Protein AF-A0A256CCI2-F1 (afdb_monomer)

Structure (mmCIF, N/CA/C/O backbone):
data_AF-A0A256CCI2-F1
#
_entry.id   AF-A0A256CCI2-F1
#
loop_
_atom_site.group_PDB
_atom_site.id
_atom_site.type_symbol
_atom_site.label_atom_id
_atom_site.label_alt_id
_atom_site.label_comp_id
_atom_site.label_asym_id
_atom_site.label_entity_id
_atom_site.label_seq_id
_atom_site.pdbx_PDB_ins_code
_atom_site.Cartn_x
_atom_site.Cartn_y
_atom_site.Cartn_z
_atom_site.occupancy
_atom_site.B_iso_or_equiv
_atom_site.auth_seq_id
_atom_site.auth_comp_id
_atom_site.auth_asym_id
_atom_site.auth_atom_id
_atom_site.pdbx_PDB_model_num
ATOM 1 N N . MET A 1 1 ? -14.473 -16.194 -2.040 1.00 49.41 1 MET A N 1
ATOM 2 C CA . MET A 1 1 ? -14.938 -14.843 -1.663 1.00 49.41 1 MET A CA 1
ATOM 3 C C . MET A 1 1 ? -15.902 -14.374 -2.744 1.00 49.41 1 MET A C 1
ATOM 5 O O . MET A 1 1 ? -15.729 -14.790 -3.884 1.00 49.41 1 MET A O 1
ATOM 9 N N . GLY A 1 2 ? -16.964 -13.643 -2.396 1.00 55.47 2 GLY A N 1
ATOM 10 C CA . GLY A 1 2 ? -17.805 -12.998 -3.412 1.00 55.47 2 GLY A CA 1
ATOM 11 C C . GLY A 1 2 ? -17.015 -11.896 -4.117 1.00 55.47 2 GLY A C 1
ATOM 12 O O . GLY A 1 2 ? -16.051 -11.395 -3.549 1.00 55.47 2 GLY A O 1
ATOM 13 N N . ASP A 1 3 ? -17.402 -11.549 -5.340 1.00 82.06 3 ASP A N 1
ATOM 14 C CA . ASP A 1 3 ? -16.819 -10.423 -6.074 1.00 82.06 3 ASP A CA 1
ATOM 15 C C . ASP A 1 3 ? -16.930 -9.127 -5.246 1.00 82.06 3 ASP A C 1
ATOM 17 O O . ASP A 1 3 ? -18.014 -8.811 -4.743 1.00 82.06 3 ASP A O 1
ATOM 21 N N . LEU A 1 4 ? -15.820 -8.401 -5.074 1.00 85.00 4 LEU A N 1
ATOM 22 C CA . LEU A 1 4 ? -15.744 -7.204 -4.230 1.00 85.00 4 LEU A CA 1
ATOM 23 C C . LEU A 1 4 ? -16.757 -6.142 -4.675 1.00 85.00 4 LEU A C 1
ATOM 25 O O . LEU A 1 4 ? -17.432 -5.550 -3.834 1.00 85.00 4 LEU A O 1
ATOM 29 N N . ALA A 1 5 ? -16.966 -6.006 -5.988 1.00 82.31 5 ALA A N 1
ATOM 30 C CA . ALA A 1 5 ? -17.971 -5.106 -6.550 1.00 82.31 5 ALA A CA 1
ATOM 31 C C . ALA A 1 5 ? -19.404 -5.497 -6.139 1.00 82.31 5 ALA A C 1
ATOM 33 O O . ALA A 1 5 ? -20.265 -4.644 -5.924 1.00 82.31 5 AL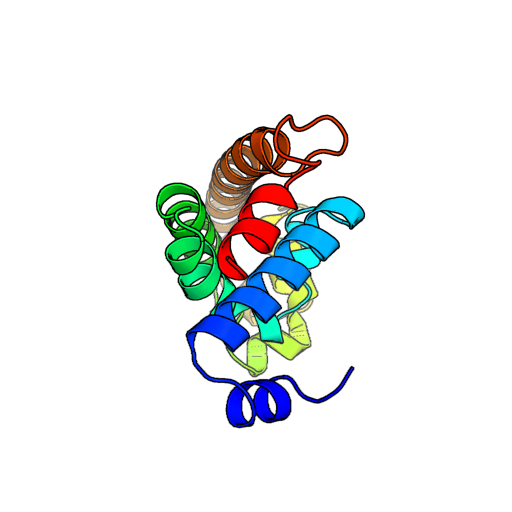A A O 1
ATOM 34 N N . THR A 1 6 ? -19.677 -6.795 -5.969 1.00 85.75 6 THR A N 1
ATOM 35 C CA . THR A 1 6 ? -20.973 -7.277 -5.464 1.00 85.75 6 THR A CA 1
ATOM 36 C C . THR A 1 6 ? -21.158 -6.966 -3.976 1.00 85.75 6 THR A C 1
ATOM 38 O O . THR A 1 6 ? -22.292 -6.796 -3.523 1.00 85.75 6 THR A O 1
ATOM 41 N N . ILE A 1 7 ? -20.074 -6.928 -3.198 1.00 85.38 7 ILE A N 1
ATOM 42 C CA . ILE A 1 7 ? -20.108 -6.568 -1.774 1.00 85.38 7 ILE A CA 1
ATOM 43 C C . ILE A 1 7 ? -20.340 -5.062 -1.626 1.00 85.38 7 ILE A C 1
ATOM 45 O O . ILE A 1 7 ? -21.233 -4.668 -0.879 1.00 85.38 7 ILE A O 1
ATOM 49 N N . GLU A 1 8 ? -19.612 -4.245 -2.390 1.00 87.19 8 GLU A N 1
ATOM 50 C CA . GLU A 1 8 ? -19.752 -2.784 -2.415 1.00 87.19 8 GLU A CA 1
ATOM 51 C C . GLU A 1 8 ? -21.198 -2.351 -2.704 1.00 87.19 8 GLU A C 1
ATOM 53 O O . GLU A 1 8 ? -21.752 -1.518 -1.998 1.00 87.19 8 GLU A O 1
ATOM 58 N N . GLN A 1 9 ? -21.875 -2.996 -3.661 1.00 88.81 9 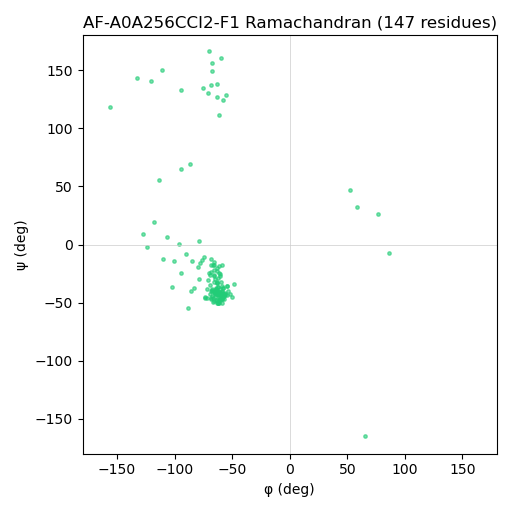GLN A N 1
ATOM 59 C CA . GLN A 1 9 ? -23.274 -2.689 -3.999 1.00 88.81 9 GLN A CA 1
ATO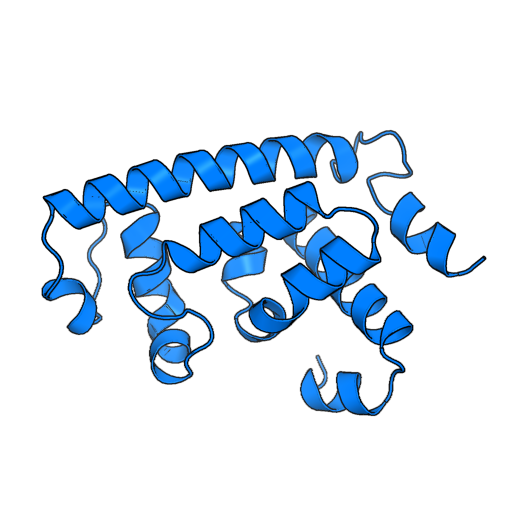M 60 C C . GLN A 1 9 ? -24.295 -3.025 -2.898 1.00 88.81 9 GLN A C 1
ATOM 62 O O . GLN A 1 9 ? -25.442 -2.579 -2.967 1.00 88.81 9 GLN A O 1
ATOM 67 N N . LYS A 1 10 ? -23.929 -3.864 -1.924 1.00 90.44 10 LYS A N 1
ATOM 68 C CA . LYS A 1 10 ? -24.837 -4.349 -0.869 1.00 90.44 10 LYS A CA 1
ATOM 69 C C . LYS A 1 10 ? -24.670 -3.622 0.457 1.00 90.44 10 LYS A C 1
ATOM 71 O O . LYS A 1 10 ? -25.518 -3.792 1.332 1.00 90.44 10 LYS A O 1
ATOM 76 N N . LEU A 1 11 ? -23.584 -2.877 0.619 1.00 89.56 11 LEU A N 1
ATOM 77 C CA . LEU A 1 11 ? -23.232 -2.188 1.849 1.00 89.56 11 LEU A CA 1
ATOM 78 C C . LEU A 1 11 ? -23.356 -0.679 1.641 1.00 89.56 11 LEU A C 1
ATOM 80 O O . LEU A 1 11 ? -23.166 -0.173 0.539 1.00 89.56 11 LEU A O 1
ATOM 84 N N . ASP A 1 12 ? -23.673 0.052 2.706 1.00 92.94 12 ASP A N 1
ATOM 85 C CA . ASP A 1 12 ? -23.385 1.483 2.703 1.00 92.94 12 ASP A CA 1
ATOM 86 C C . ASP A 1 12 ? -21.866 1.720 2.787 1.00 92.94 12 ASP A C 1
ATOM 88 O O . ASP A 1 12 ? -21.088 0.810 3.092 1.00 92.94 12 ASP A O 1
ATOM 92 N N . GLN A 1 13 ? -21.434 2.954 2.516 1.00 91.88 13 GLN A N 1
ATOM 93 C CA . GLN A 1 13 ? -20.011 3.293 2.456 1.00 91.88 13 GLN A CA 1
ATOM 94 C C . GLN A 1 13 ? -19.270 3.003 3.769 1.00 91.88 13 GLN A C 1
ATOM 96 O O . GLN A 1 13 ? -18.113 2.590 3.733 1.00 91.88 13 GLN A O 1
ATOM 101 N N . ASN A 1 14 ? -19.914 3.195 4.924 1.00 92.06 14 ASN A N 1
ATOM 102 C CA . ASN A 1 14 ? -19.274 2.971 6.219 1.00 92.06 14 ASN A CA 1
ATOM 103 C C . ASN A 1 14 ? -19.077 1.474 6.462 1.00 92.06 14 ASN A C 1
ATOM 105 O O . ASN A 1 14 ? -17.979 1.044 6.813 1.00 92.06 14 ASN A O 1
ATOM 109 N N . ALA A 1 15 ? -20.112 0.671 6.210 1.00 93.12 15 ALA A N 1
ATOM 110 C CA . ALA A 1 15 ? -20.037 -0.781 6.309 1.00 93.12 15 ALA A CA 1
ATOM 111 C C . ALA A 1 15 ? -19.031 -1.372 5.307 1.00 93.12 15 ALA A C 1
ATOM 113 O O . ALA A 1 15 ? -18.313 -2.318 5.637 1.00 93.12 15 ALA A O 1
ATOM 114 N N . PHE A 1 16 ? -18.933 -0.801 4.104 1.00 94.81 16 PHE A N 1
ATOM 115 C CA . PHE A 1 16 ? -17.938 -1.207 3.117 1.00 94.81 16 PHE A CA 1
ATOM 116 C C . PHE A 1 16 ? -16.511 -0.845 3.549 1.00 94.81 16 PHE A C 1
ATOM 118 O O . PHE A 1 16 ? -15.636 -1.708 3.527 1.00 94.81 16 PHE A O 1
ATOM 125 N N . ASN A 1 17 ? -16.272 0.378 4.032 1.00 94.94 17 ASN A N 1
ATOM 126 C CA . ASN A 1 17 ? -14.966 0.781 4.564 1.00 94.94 17 ASN A CA 1
ATOM 127 C C . ASN A 1 17 ? -14.532 -0.115 5.733 1.00 94.94 17 ASN A C 1
ATOM 129 O O . ASN A 1 17 ? -13.374 -0.523 5.797 1.00 94.94 17 ASN A O 1
ATOM 133 N N . LEU A 1 18 ? -15.465 -0.482 6.616 1.00 94.44 18 LEU A N 1
ATOM 134 C CA . LEU A 1 18 ? -15.205 -1.400 7.723 1.00 94.44 18 LEU A CA 1
ATOM 135 C C .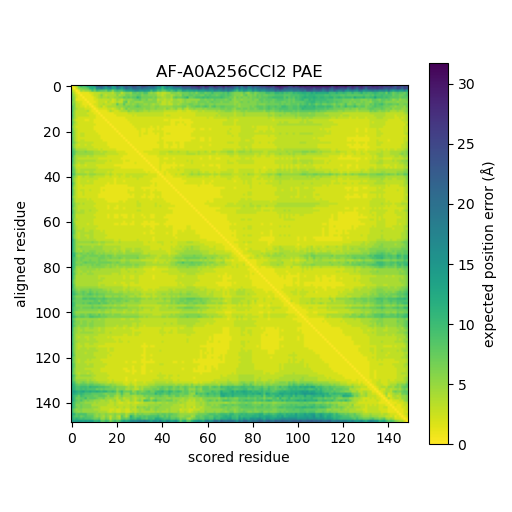 LEU A 1 18 ? -14.860 -2.815 7.239 1.00 94.44 18 LEU A C 1
ATOM 137 O O . LEU A 1 18 ? -13.941 -3.446 7.766 1.00 94.44 18 LEU A O 1
ATOM 141 N N . PHE A 1 19 ? -15.559 -3.308 6.212 1.00 94.69 19 PHE A N 1
ATOM 142 C CA . PHE A 1 19 ? -15.227 -4.572 5.556 1.00 94.69 19 PHE A CA 1
ATOM 143 C C . PHE A 1 19 ? -13.803 -4.542 4.982 1.00 94.69 19 PHE A C 1
ATOM 145 O O . PHE A 1 19 ? -13.032 -5.473 5.223 1.00 94.69 19 PHE A O 1
ATOM 152 N N . ILE A 1 20 ? -13.429 -3.474 4.273 1.00 96.56 20 ILE A N 1
ATOM 153 C CA . ILE A 1 20 ? -12.080 -3.319 3.717 1.00 96.56 20 ILE A CA 1
ATOM 154 C C . ILE A 1 20 ? -11.038 -3.267 4.837 1.00 96.56 20 ILE A C 1
ATOM 156 O O . ILE A 1 20 ? -10.101 -4.059 4.810 1.00 96.56 20 ILE A O 1
ATOM 160 N N . ALA A 1 21 ? -11.229 -2.421 5.854 1.00 95.69 21 ALA A N 1
ATOM 161 C CA . ALA A 1 21 ? -10.309 -2.303 6.987 1.00 95.69 21 ALA A CA 1
ATOM 162 C C . ALA A 1 21 ? -10.091 -3.647 7.701 1.00 95.69 21 ALA A C 1
ATOM 164 O O . ALA A 1 21 ? -8.959 -4.018 7.997 1.00 95.69 21 ALA A O 1
ATOM 165 N N . THR A 1 22 ? -11.162 -4.422 7.898 1.00 95.25 22 THR A N 1
ATOM 166 C CA . THR A 1 22 ? -11.088 -5.763 8.500 1.00 95.25 22 THR A CA 1
ATOM 167 C C . THR A 1 22 ? -10.213 -6.710 7.673 1.00 95.25 22 THR A C 1
ATOM 169 O O . THR A 1 22 ? -9.407 -7.451 8.235 1.00 95.25 22 THR A O 1
ATOM 172 N N . ASN A 1 23 ? -10.342 -6.683 6.341 1.00 95.81 23 ASN A N 1
ATOM 173 C CA . ASN A 1 23 ? -9.511 -7.502 5.455 1.00 95.81 23 ASN A CA 1
ATOM 174 C C . ASN A 1 23 ? -8.056 -7.018 5.441 1.00 95.81 23 ASN A C 1
ATOM 176 O O . ASN A 1 23 ? -7.162 -7.850 5.521 1.00 95.81 23 ASN A O 1
ATOM 180 N N . VAL A 1 24 ? -7.812 -5.703 5.397 1.00 96.94 24 VAL A N 1
ATOM 181 C CA . VAL A 1 24 ? -6.455 -5.128 5.437 1.00 96.94 24 VAL A CA 1
ATOM 182 C C . VAL A 1 24 ? -5.726 -5.548 6.714 1.00 96.94 24 VAL A C 1
ATOM 184 O O . VAL A 1 24 ? -4.635 -6.098 6.621 1.00 96.94 24 VAL A O 1
ATOM 187 N N . ILE A 1 25 ? -6.349 -5.382 7.888 1.00 95.69 25 ILE A N 1
ATOM 188 C CA . ILE A 1 25 ? -5.768 -5.796 9.178 1.00 95.69 25 ILE A CA 1
ATOM 189 C C . ILE A 1 25 ? -5.512 -7.308 9.194 1.00 95.69 25 ILE A C 1
ATOM 191 O O . ILE A 1 25 ? -4.442 -7.758 9.601 1.00 95.69 25 ILE A O 1
ATOM 195 N N . GLY A 1 26 ? -6.489 -8.103 8.746 1.00 95.50 26 GLY A N 1
ATOM 196 C CA . GLY A 1 26 ? -6.377 -9.561 8.722 1.00 95.50 26 GLY A CA 1
ATOM 197 C C . GLY A 1 26 ? -5.251 -10.067 7.818 1.00 95.50 26 GLY A C 1
ATOM 198 O O . GLY A 1 26 ? -4.504 -10.953 8.224 1.00 95.50 26 GLY A O 1
ATOM 199 N N . ILE A 1 27 ? -5.113 -9.493 6.620 1.00 96.62 27 ILE A N 1
ATOM 200 C CA . ILE A 1 27 ? -4.046 -9.832 5.672 1.00 96.62 27 ILE A CA 1
ATOM 201 C C . ILE A 1 27 ? -2.698 -9.361 6.212 1.00 96.62 27 ILE A C 1
ATOM 203 O O . ILE A 1 27 ? -1.757 -10.149 6.235 1.00 96.62 27 ILE A O 1
ATOM 207 N N . TRP A 1 28 ? -2.609 -8.123 6.707 1.00 97.12 28 TRP A N 1
ATOM 208 C CA . TRP A 1 28 ? -1.362 -7.588 7.251 1.00 97.12 28 TRP A CA 1
ATOM 209 C C . TRP A 1 28 ? -0.836 -8.434 8.420 1.00 97.12 28 TRP A C 1
ATOM 211 O O . TRP A 1 28 ? 0.347 -8.754 8.465 1.00 97.12 28 TRP A O 1
ATOM 221 N N . LYS A 1 29 ? -1.711 -8.903 9.319 1.00 94.38 29 LYS A N 1
ATOM 222 C CA . LYS A 1 29 ? -1.319 -9.813 10.413 1.00 94.38 29 LYS A CA 1
ATOM 223 C C . LYS A 1 29 ? -0.732 -11.148 9.934 1.00 94.38 29 LYS A C 1
ATOM 225 O O . LYS A 1 29 ? 0.002 -11.781 10.689 1.00 94.38 29 LYS A O 1
ATOM 230 N N . GLY A 1 30 ? -1.107 -11.610 8.741 1.00 94.06 30 GLY A N 1
ATOM 231 C CA . GLY A 1 30 ? -0.607 -12.855 8.156 1.00 94.06 30 GLY A CA 1
ATOM 232 C C . GLY A 1 30 ? 0.672 -12.653 7.347 1.00 94.06 30 GLY A C 1
ATOM 233 O O . GLY A 1 30 ? 1.678 -13.304 7.619 1.00 94.06 30 GLY A O 1
ATOM 234 N N . ASP A 1 31 ? 0.619 -11.733 6.382 1.00 94.62 31 ASP A N 1
ATOM 235 C CA . ASP A 1 31 ? 1.600 -11.592 5.298 1.00 94.62 31 ASP A CA 1
ATOM 236 C C . ASP A 1 31 ? 2.159 -10.155 5.165 1.00 94.62 31 ASP A C 1
ATOM 238 O O . ASP A 1 31 ? 2.847 -9.824 4.195 1.00 94.62 31 ASP A O 1
ATOM 242 N N . GLY A 1 32 ? 1.859 -9.271 6.122 1.00 95.75 32 GLY A N 1
ATOM 243 C CA . GLY A 1 32 ? 2.274 -7.868 6.110 1.00 95.75 32 GLY A CA 1
ATOM 244 C C . GLY A 1 32 ? 1.658 -7.055 4.967 1.00 95.75 32 GLY A C 1
ATOM 245 O O . GLY A 1 32 ? 0.695 -7.459 4.304 1.00 95.75 32 GLY A O 1
ATOM 246 N N . TRP A 1 33 ? 2.230 -5.880 4.705 1.00 96.31 33 TRP A N 1
ATOM 247 C CA . TRP A 1 33 ? 1.780 -5.013 3.610 1.00 96.31 33 TRP A CA 1
ATOM 248 C C . TRP A 1 33 ? 2.009 -5.626 2.226 1.00 96.31 33 TRP A C 1
ATOM 250 O O . TRP A 1 33 ? 1.246 -5.332 1.310 1.00 96.31 33 TRP A O 1
ATOM 260 N N . GLY A 1 34 ? 2.993 -6.521 2.074 1.00 93.69 34 GLY A N 1
ATOM 261 C CA . GLY A 1 34 ? 3.189 -7.299 0.847 1.00 93.69 34 GLY A CA 1
ATOM 262 C C . GLY A 1 34 ? 1.944 -8.110 0.481 1.00 93.69 34 GLY A C 1
ATOM 263 O O . GLY A 1 34 ? 1.456 -8.007 -0.643 1.00 93.69 34 GLY A O 1
ATOM 264 N N . GLY A 1 35 ? 1.352 -8.806 1.458 1.00 94.00 35 GLY A N 1
ATOM 265 C CA . GLY A 1 35 ? 0.088 -9.513 1.259 1.00 94.00 35 GLY A CA 1
ATOM 266 C C . GLY A 1 35 ? -1.060 -8.578 0.875 1.00 94.00 35 GLY A C 1
ATOM 267 O O . GLY A 1 35 ? -1.843 -8.897 -0.017 1.00 94.00 35 GLY A O 1
ATOM 268 N N . VAL A 1 36 ? -1.161 -7.396 1.494 1.00 96.25 36 VAL A N 1
ATOM 269 C CA . VAL A 1 36 ? -2.193 -6.401 1.137 1.00 96.25 36 VAL A CA 1
ATOM 270 C C . VAL A 1 36 ? -2.013 -5.926 -0.307 1.00 96.25 36 VAL A C 1
ATOM 272 O O . VAL A 1 36 ? -2.991 -5.822 -1.048 1.00 96.25 36 VAL A O 1
ATOM 275 N N . LEU A 1 37 ? -0.767 -5.681 -0.717 1.00 94.94 37 LEU A N 1
ATOM 276 C CA . LEU A 1 37 ? -0.410 -5.233 -2.059 1.00 94.94 37 LEU A CA 1
ATOM 277 C C . LEU A 1 37 ? -0.774 -6.258 -3.140 1.00 94.94 37 LEU A C 1
ATOM 279 O O . LEU A 1 37 ? -1.320 -5.885 -4.176 1.00 94.94 37 LEU A O 1
ATOM 283 N N . GLU A 1 38 ? -0.540 -7.544 -2.881 1.00 91.50 38 GLU A N 1
ATOM 284 C CA . GLU A 1 38 ? -0.886 -8.640 -3.798 1.00 91.50 38 GLU A CA 1
ATOM 285 C C . GLU A 1 38 ? -2.399 -8.762 -4.055 1.00 91.50 38 GLU A C 1
ATOM 287 O O . GLU A 1 38 ? -2.823 -9.250 -5.106 1.00 91.50 38 GLU A O 1
ATOM 292 N N . HIS A 1 39 ? -3.236 -8.251 -3.148 1.00 90.75 39 HIS A N 1
ATOM 293 C CA . HIS A 1 39 ? -4.685 -8.187 -3.325 1.00 90.75 39 HIS A CA 1
ATOM 294 C C . HIS A 1 39 ? -5.093 -6.912 -4.080 1.00 90.75 39 HIS A C 1
ATOM 296 O O . HIS A 1 39 ? -5.747 -6.022 -3.535 1.00 90.75 39 HIS A O 1
ATOM 302 N N . ASN A 1 40 ? -4.752 -6.849 -5.371 1.00 86.25 40 ASN A N 1
ATOM 303 C CA . ASN A 1 40 ? -4.977 -5.688 -6.247 1.00 86.25 40 ASN A CA 1
ATOM 304 C C . ASN A 1 40 ? -6.406 -5.096 -6.203 1.00 86.25 40 ASN A C 1
ATOM 306 O O . ASN A 1 40 ? -6.573 -3.882 -6.293 1.00 86.25 40 ASN A O 1
ATOM 310 N N . GLN A 1 41 ? -7.434 -5.929 -6.010 1.00 88.44 41 GLN A N 1
ATOM 311 C CA . GLN A 1 41 ? -8.833 -5.508 -5.905 1.00 88.44 41 GLN A CA 1
ATOM 312 C C . GLN A 1 41 ? -9.100 -4.650 -4.662 1.00 88.44 41 GLN A C 1
ATOM 314 O O . GLN A 1 41 ? -10.013 -3.833 -4.682 1.00 88.44 41 GLN A O 1
ATOM 319 N N . LEU A 1 42 ? -8.321 -4.814 -3.588 1.00 92.88 42 LEU A N 1
ATOM 320 C CA . LEU A 1 42 ? -8.459 -4.025 -2.364 1.00 92.88 42 LEU A CA 1
ATOM 321 C C . LEU A 1 42 ? -7.820 -2.640 -2.494 1.00 92.88 42 LEU A C 1
ATOM 323 O O . LEU A 1 42 ? -8.301 -1.704 -1.858 1.00 92.88 42 LEU A O 1
ATOM 327 N N . LEU A 1 43 ? -6.774 -2.496 -3.318 1.00 94.12 43 LEU A N 1
ATOM 328 C CA . LEU A 1 43 ? -5.945 -1.286 -3.401 1.00 94.12 43 LEU A CA 1
ATOM 329 C C . LEU A 1 43 ? -6.733 0.020 -3.572 1.00 94.12 43 LEU A C 1
ATOM 331 O O . LEU A 1 43 ? -6.447 0.957 -2.824 1.00 94.12 43 LEU A O 1
ATOM 335 N N . PRO A 1 44 ? -7.750 0.110 -4.457 1.00 93.81 44 PRO A N 1
ATOM 336 C CA . PRO A 1 44 ? -8.533 1.339 -4.613 1.00 93.81 44 PRO A CA 1
ATOM 337 C C . PRO A 1 44 ? -9.278 1.768 -3.341 1.00 93.81 44 PRO A C 1
ATOM 339 O O . PRO A 1 44 ? -9.703 2.916 -3.227 1.00 93.81 44 PRO A O 1
ATOM 342 N N . HIS A 1 45 ? -9.461 0.849 -2.393 1.00 96.31 45 HIS A N 1
ATOM 343 C CA . HIS A 1 45 ? -10.298 1.037 -1.216 1.00 96.31 45 HIS A CA 1
ATOM 344 C C . HIS A 1 45 ? -9.503 1.141 0.092 1.00 96.31 45 HIS A C 1
ATOM 346 O O . HIS A 1 45 ? -10.071 1.563 1.099 1.00 96.31 45 HIS A O 1
ATOM 352 N N . VAL A 1 46 ? -8.203 0.812 0.097 1.00 97.44 46 VAL A N 1
ATOM 353 C CA . VAL A 1 46 ? -7.370 0.849 1.315 1.00 97.44 46 VAL A CA 1
ATOM 354 C C . VAL A 1 46 ? -7.282 2.266 1.888 1.00 97.44 46 VAL A C 1
ATOM 356 O O . VAL A 1 46 ? -7.573 2.461 3.064 1.00 97.44 46 VAL A O 1
ATOM 359 N N . VAL A 1 47 ? -6.954 3.271 1.069 1.00 97.75 47 VAL A N 1
ATOM 360 C CA . VAL A 1 47 ? -6.812 4.671 1.523 1.00 97.75 47 VAL A CA 1
ATOM 361 C C . VAL A 1 47 ? -8.128 5.230 2.101 1.00 97.75 47 VAL A C 1
ATOM 363 O O . VAL A 1 47 ? -8.106 5.745 3.227 1.00 97.75 47 VAL A O 1
ATOM 366 N N . PRO A 1 48 ? -9.294 5.095 1.425 1.00 97.00 48 PRO A N 1
ATOM 367 C CA . PRO A 1 48 ? -10.583 5.456 2.015 1.00 97.00 48 PRO A CA 1
ATOM 368 C C . PRO A 1 48 ? -10.884 4.732 3.330 1.00 97.00 48 PRO A C 1
ATOM 370 O O . PRO A 1 48 ? -11.359 5.362 4.275 1.00 97.00 48 PRO A O 1
ATOM 373 N N . ALA A 1 49 ? -10.598 3.429 3.408 1.00 97.19 49 ALA A N 1
ATOM 374 C CA . ALA A 1 49 ? -10.863 2.635 4.600 1.00 97.19 49 ALA A CA 1
ATOM 375 C C . ALA A 1 49 ? -9.992 3.077 5.783 1.00 97.19 49 ALA A C 1
ATOM 377 O O . ALA A 1 49 ? -10.530 3.366 6.846 1.00 97.19 49 ALA A O 1
ATOM 378 N N . LEU A 1 50 ? -8.676 3.220 5.597 1.00 97.56 50 LEU A N 1
ATOM 379 C CA . LEU A 1 50 ? -7.763 3.706 6.639 1.00 97.56 50 LEU A CA 1
ATOM 380 C C . LEU A 1 50 ? -8.164 5.102 7.131 1.00 97.56 50 LEU A C 1
ATOM 382 O O . LEU A 1 50 ? -8.231 5.345 8.335 1.00 97.56 50 LEU A O 1
ATOM 386 N N . THR A 1 51 ? -8.531 5.996 6.210 1.00 97.25 51 THR A N 1
ATOM 387 C CA . THR A 1 51 ? -9.028 7.334 6.558 1.00 97.25 51 THR A CA 1
ATOM 388 C C . THR A 1 51 ? -10.309 7.263 7.395 1.00 97.25 51 THR A C 1
ATOM 390 O O . THR A 1 51 ? -10.414 7.940 8.417 1.00 97.25 51 THR A O 1
ATOM 393 N N . ALA A 1 52 ? -11.270 6.419 7.004 1.00 95.00 52 ALA A N 1
ATOM 394 C CA . ALA A 1 52 ? -12.523 6.225 7.737 1.00 95.00 52 ALA A CA 1
ATOM 395 C C . ALA A 1 52 ? -12.311 5.611 9.131 1.00 95.00 52 ALA A C 1
ATOM 397 O O . ALA A 1 52 ? -13.061 5.923 10.053 1.00 95.00 52 ALA A O 1
ATOM 398 N N . MET A 1 53 ? -11.262 4.803 9.301 1.00 93.50 53 MET A N 1
ATOM 399 C CA . MET A 1 53 ? -10.848 4.243 10.592 1.00 93.50 53 MET A CA 1
ATOM 400 C C . MET A 1 53 ? -10.077 5.236 11.476 1.00 93.50 53 MET A C 1
ATOM 402 O O . MET A 1 53 ? -9.632 4.867 12.561 1.00 93.50 53 MET A O 1
ATOM 406 N N . GLY A 1 54 ? -9.904 6.489 11.040 1.00 94.94 54 GLY A N 1
ATOM 407 C CA . GLY A 1 54 ? -9.158 7.496 11.793 1.00 94.94 54 GLY A CA 1
ATOM 408 C C . GLY A 1 54 ? -7.640 7.327 11.713 1.00 94.94 54 GLY A C 1
ATOM 409 O O . GLY A 1 54 ? -6.939 7.781 12.614 1.00 94.94 54 GLY A O 1
ATOM 410 N N . LEU A 1 55 ? -7.129 6.713 10.639 1.00 96.69 55 LEU A N 1
ATOM 411 C CA . LEU A 1 55 ? -5.700 6.503 10.374 1.00 96.69 55 LEU A CA 1
ATOM 412 C C . LEU A 1 55 ? -5.208 7.298 9.145 1.00 96.69 55 LEU A C 1
ATOM 414 O O . LEU A 1 55 ? -4.675 6.704 8.205 1.00 96.69 55 LEU A O 1
ATOM 418 N N . PRO A 1 56 ? -5.384 8.634 9.097 1.00 97.25 56 PRO A N 1
ATOM 419 C CA . PRO A 1 56 ? -5.039 9.428 7.917 1.00 97.25 56 PRO A CA 1
ATOM 420 C C . PRO A 1 56 ? -3.539 9.406 7.591 1.00 97.25 56 PRO A C 1
ATOM 422 O O . PRO A 1 56 ? -3.183 9.417 6.417 1.00 97.25 56 PRO A O 1
ATOM 425 N N . ASP A 1 57 ? -2.664 9.323 8.598 1.00 97.94 57 ASP A N 1
ATOM 426 C CA . ASP A 1 57 ? -1.213 9.278 8.381 1.00 97.94 57 ASP A CA 1
ATOM 427 C C . ASP A 1 57 ? -0.805 7.978 7.672 1.00 97.94 57 ASP A C 1
ATOM 429 O O . ASP A 1 57 ? -0.098 8.011 6.667 1.00 97.94 57 ASP A O 1
ATOM 433 N N . MET A 1 58 ? -1.325 6.836 8.132 1.00 98.19 58 MET A N 1
ATOM 434 C CA . MET A 1 58 ? -1.114 5.540 7.478 1.00 98.19 58 MET A CA 1
ATOM 435 C C . MET A 1 58 ? -1.735 5.504 6.079 1.00 98.19 58 MET A C 1
ATOM 437 O O . MET A 1 58 ? -1.135 4.972 5.149 1.00 98.19 58 MET A O 1
ATOM 441 N N . ALA A 1 59 ? -2.911 6.114 5.902 1.00 98.31 59 ALA A N 1
ATOM 442 C CA . ALA A 1 59 ? -3.542 6.240 4.591 1.00 98.31 59 ALA A CA 1
ATOM 443 C C . ALA A 1 59 ? -2.656 7.026 3.608 1.00 98.31 59 ALA A C 1
ATOM 445 O O . ALA A 1 59 ? -2.498 6.607 2.464 1.00 98.31 59 ALA A O 1
ATOM 446 N N . ASN A 1 60 ? -2.043 8.123 4.063 1.00 98.38 60 ASN A N 1
ATOM 447 C CA . ASN A 1 60 ? -1.130 8.934 3.260 1.00 98.38 60 ASN A CA 1
ATOM 448 C C . ASN A 1 60 ? 0.143 8.163 2.879 1.00 98.38 60 ASN A C 1
ATOM 450 O O . ASN A 1 60 ? 0.534 8.187 1.716 1.00 98.38 60 ASN A O 1
ATOM 454 N N . HIS A 1 61 ? 0.767 7.449 3.820 1.00 98.38 61 HIS A N 1
ATOM 455 C CA . HIS A 1 61 ? 1.941 6.623 3.508 1.00 98.38 61 HIS A CA 1
ATOM 456 C C . HIS A 1 61 ? 1.601 5.478 2.546 1.00 98.38 61 HIS A C 1
ATOM 458 O O . HIS A 1 61 ? 2.359 5.195 1.621 1.00 98.38 61 HIS A O 1
ATOM 464 N N . PHE A 1 62 ? 0.425 4.858 2.688 1.00 98.06 62 PHE A N 1
ATOM 465 C CA . PHE A 1 62 ? -0.024 3.832 1.749 1.00 98.06 62 PHE A CA 1
ATOM 466 C C . PHE A 1 62 ? -0.252 4.412 0.347 1.00 98.06 62 PHE A C 1
ATOM 468 O O . PHE A 1 62 ? 0.160 3.813 -0.644 1.00 98.06 62 PHE A O 1
ATOM 475 N N . GLU A 1 63 ? -0.857 5.598 0.243 1.00 97.38 63 GLU A N 1
ATOM 476 C CA . GLU A 1 63 ? -1.002 6.304 -1.033 1.00 97.38 63 GLU A CA 1
ATOM 477 C C . GLU A 1 63 ? 0.367 6.609 -1.661 1.00 97.38 63 GLU A C 1
ATOM 479 O O . GLU A 1 63 ? 0.583 6.296 -2.833 1.00 97.38 63 GLU A O 1
ATOM 484 N N . GLN A 1 64 ? 1.314 7.137 -0.878 1.00 97.38 64 GLN A N 1
ATOM 485 C CA . GLN A 1 64 ? 2.688 7.406 -1.317 1.00 97.38 64 GLN A CA 1
ATOM 486 C C . GLN A 1 64 ? 3.377 6.137 -1.826 1.00 97.38 64 GLN A C 1
ATOM 488 O O . GLN A 1 64 ? 3.936 6.156 -2.924 1.00 97.38 64 GLN A O 1
ATOM 493 N N . LEU A 1 65 ? 3.252 5.021 -1.105 1.00 96.88 65 LEU A N 1
ATOM 494 C CA . LEU A 1 65 ? 3.776 3.720 -1.517 1.00 96.88 65 LEU A CA 1
ATOM 495 C C . LEU A 1 65 ? 3.240 3.298 -2.896 1.00 96.88 65 LEU A C 1
ATOM 497 O O . LEU A 1 65 ? 4.011 2.856 -3.750 1.00 96.88 65 LEU A O 1
ATOM 501 N N . LEU A 1 66 ? 1.937 3.480 -3.156 1.00 96.00 66 LEU A N 1
ATOM 502 C CA . LEU A 1 66 ? 1.343 3.172 -4.463 1.00 96.00 66 LEU A CA 1
ATOM 503 C C . LEU A 1 66 ? 1.876 4.078 -5.582 1.00 96.00 66 LEU A C 1
ATOM 505 O O . LEU A 1 66 ? 2.018 3.612 -6.712 1.00 96.00 66 LEU A O 1
ATOM 509 N N . THR A 1 67 ? 2.215 5.340 -5.293 1.00 96.19 67 THR A N 1
ATOM 510 C CA . THR A 1 67 ? 2.786 6.253 -6.305 1.00 96.19 67 THR A CA 1
ATOM 511 C C . THR A 1 67 ? 4.197 5.874 -6.759 1.00 96.19 67 THR A C 1
ATOM 513 O O . THR A 1 67 ? 4.639 6.331 -7.813 1.00 96.19 67 THR A O 1
ATOM 516 N N . LEU A 1 68 ? 4.902 5.030 -5.997 1.00 97.38 68 LEU A N 1
ATOM 517 C CA . LEU A 1 68 ? 6.242 4.552 -6.348 1.00 97.38 68 LEU A CA 1
ATOM 518 C C . LEU A 1 68 ? 6.220 3.454 -7.413 1.00 97.38 68 LEU A C 1
ATOM 520 O O . LEU A 1 68 ? 7.247 3.185 -8.041 1.00 97.38 68 LEU A O 1
ATOM 524 N N . PHE A 1 69 ? 5.062 2.835 -7.654 1.00 96.19 69 PHE A N 1
ATOM 525 C CA . PHE A 1 69 ? 4.900 1.934 -8.784 1.00 96.19 69 PHE A CA 1
ATOM 526 C C . PHE A 1 69 ? 5.081 2.708 -10.095 1.00 96.19 69 PHE A C 1
ATOM 528 O O . PHE A 1 69 ? 4.385 3.697 -10.327 1.00 96.19 69 PHE A O 1
ATOM 535 N N . PRO A 1 70 ? 5.972 2.256 -11.001 1.00 94.56 70 PRO A N 1
ATOM 536 C CA . PRO A 1 70 ? 6.182 2.953 -12.268 1.00 94.56 70 PRO A CA 1
ATOM 537 C C . PRO A 1 70 ? 4.931 3.026 -13.152 1.00 94.56 70 PRO A C 1
ATOM 539 O O . PRO A 1 70 ? 4.813 3.911 -13.998 1.00 94.56 70 PRO A O 1
ATOM 542 N N . PHE A 1 71 ? 4.014 2.079 -12.960 1.00 94.31 71 PHE A N 1
ATOM 543 C CA . PHE A 1 71 ? 2.711 2.007 -13.603 1.00 94.31 71 PHE A CA 1
ATOM 544 C C . PHE A 1 71 ? 1.664 1.718 -12.532 1.00 94.31 71 PHE A C 1
ATOM 546 O O . PHE A 1 71 ? 1.946 0.961 -11.606 1.00 94.31 71 PHE A O 1
ATOM 553 N N . SER A 1 72 ? 0.466 2.295 -12.652 1.00 92.31 72 SER A N 1
ATOM 554 C CA . SER A 1 72 ? -0.538 2.194 -11.590 1.00 92.31 72 SER A CA 1
ATOM 555 C C . SER A 1 72 ? -0.870 0.728 -11.276 1.00 92.31 72 SER A C 1
ATOM 557 O O . SER A 1 72 ? -1.298 0.002 -12.176 1.00 92.31 72 SER A O 1
ATOM 559 N N . PRO A 1 73 ? -0.745 0.275 -10.016 1.00 90.62 73 PRO A N 1
ATOM 560 C CA . PRO A 1 73 ? -1.020 -1.112 -9.644 1.00 90.62 73 PRO A CA 1
ATOM 561 C C . PRO A 1 73 ? -2.509 -1.481 -9.742 1.00 90.62 73 PRO A C 1
ATOM 563 O O . PRO A 1 73 ? -2.859 -2.659 -9.709 1.00 90.62 73 PRO A O 1
ATOM 566 N N . THR A 1 74 ? -3.389 -0.485 -9.886 1.00 87.06 74 THR A N 1
ATOM 567 C CA . THR A 1 74 ? -4.832 -0.663 -10.099 1.00 87.06 74 THR A CA 1
ATOM 568 C C . THR A 1 74 ? -5.219 -0.750 -11.579 1.00 87.06 74 THR A C 1
ATOM 570 O O . THR A 1 74 ? -6.362 -1.089 -11.889 1.00 87.06 74 THR A O 1
ATOM 573 N N . ASP A 1 75 ? -4.291 -0.489 -12.509 1.00 89.25 75 ASP A N 1
ATOM 574 C CA . ASP A 1 75 ? -4.543 -0.681 -13.936 1.00 89.25 75 ASP A CA 1
ATOM 575 C C . ASP A 1 75 ? -4.623 -2.177 -14.251 1.00 89.25 75 ASP A C 1
ATOM 577 O O . ASP A 1 75 ? -3.709 -2.938 -13.938 1.00 89.25 75 ASP A O 1
ATOM 581 N N . LEU A 1 76 ? -5.669 -2.607 -14.964 1.00 84.19 76 LEU A N 1
ATOM 582 C CA . LEU A 1 76 ? -5.875 -4.026 -15.304 1.00 84.19 76 LEU A CA 1
ATOM 583 C C . LEU A 1 76 ? -4.668 -4.656 -16.017 1.00 84.19 76 LEU A C 1
ATOM 585 O O . LEU A 1 76 ? -4.322 -5.805 -15.778 1.00 84.19 76 LEU A O 1
ATOM 589 N N . THR A 1 77 ? -3.985 -3.882 -16.863 1.00 85.31 77 THR A N 1
ATOM 590 C CA . THR A 1 77 ? -2.795 -4.368 -17.576 1.00 85.31 77 THR A CA 1
ATOM 591 C C . THR A 1 77 ? -1.588 -4.571 -16.659 1.00 85.31 77 THR A C 1
ATOM 593 O O . THR A 1 77 ? -0.681 -5.317 -17.009 1.00 85.31 77 THR A O 1
ATOM 596 N N . VAL A 1 78 ? -1.529 -3.875 -15.522 1.00 87.50 78 VAL A N 1
ATOM 597 C CA . VAL A 1 78 ? -0.489 -4.031 -14.494 1.00 87.50 78 VAL A CA 1
ATOM 598 C C . VAL A 1 78 ? -0.876 -5.152 -13.538 1.00 87.50 78 VAL A C 1
ATOM 600 O O . VAL A 1 78 ? -0.025 -5.963 -13.201 1.00 87.50 78 VAL A O 1
ATOM 603 N N . ALA A 1 79 ? -2.158 -5.252 -13.180 1.00 84.12 79 ALA A N 1
ATOM 604 C CA . ALA A 1 79 ? -2.712 -6.300 -12.328 1.00 84.12 79 ALA A CA 1
ATOM 605 C C . ALA A 1 79 ? -2.348 -7.724 -12.796 1.00 84.12 79 ALA A C 1
ATOM 607 O O . ALA A 1 79 ? -1.948 -8.543 -11.972 1.00 84.12 79 ALA A O 1
ATOM 608 N N . ASP A 1 80 ? -2.401 -7.999 -14.105 1.00 86.00 80 ASP A N 1
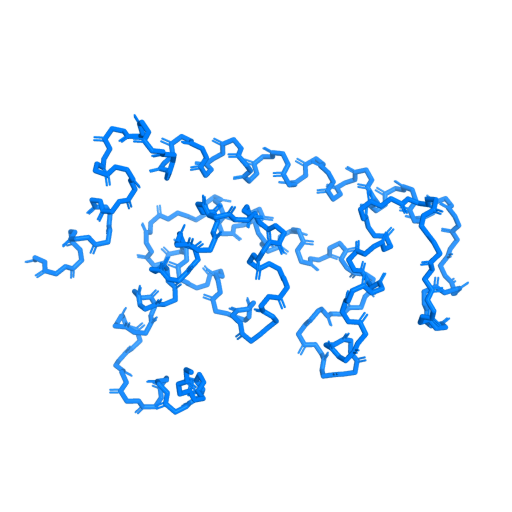ATOM 609 C CA . ASP A 1 80 ? -2.028 -9.305 -14.681 1.00 86.00 80 ASP A CA 1
ATOM 610 C C . ASP A 1 80 ? -0.530 -9.642 -14.528 1.00 86.00 80 ASP A C 1
ATOM 612 O O . ASP A 1 80 ? -0.135 -10.808 -14.557 1.00 86.00 80 ASP A O 1
ATOM 616 N N . HIS A 1 81 ? 0.307 -8.620 -14.336 1.00 91.00 81 HIS A N 1
ATOM 617 C CA . HIS A 1 81 ? 1.756 -8.723 -14.156 1.00 91.00 81 HIS A CA 1
ATOM 618 C C . HIS A 1 81 ? 2.205 -8.199 -12.789 1.00 91.00 81 HIS A C 1
ATOM 620 O O . HIS A 1 81 ? 3.380 -7.885 -12.610 1.00 91.00 81 HIS A O 1
ATOM 626 N N . PHE A 1 82 ? 1.295 -8.098 -11.814 1.00 9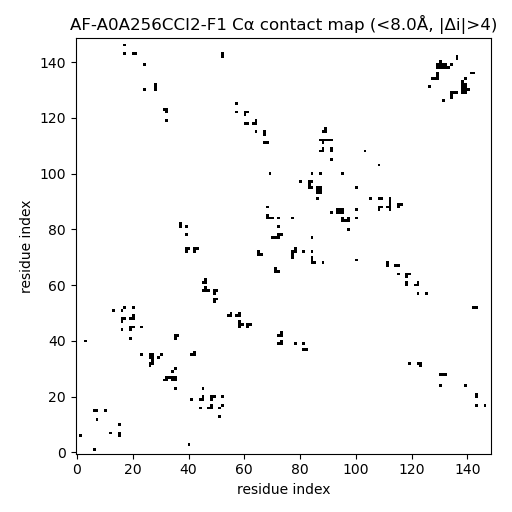2.00 82 PHE A N 1
ATOM 627 C CA . PHE A 1 82 ? 1.529 -7.353 -10.577 1.00 92.00 82 PHE A CA 1
ATOM 628 C C . PHE A 1 82 ? 2.808 -7.787 -9.852 1.00 92.00 82 PHE A C 1
ATOM 630 O O . PHE A 1 82 ? 3.583 -6.945 -9.402 1.00 92.00 82 PHE A O 1
ATOM 637 N N . GLN A 1 83 ? 3.081 -9.095 -9.828 1.00 92.56 83 GLN A N 1
ATOM 638 C CA . GLN A 1 83 ? 4.280 -9.643 -9.201 1.00 92.56 83 GLN A CA 1
ATOM 639 C C . GLN A 1 83 ? 5.578 -9.074 -9.787 1.00 92.56 83 GLN A C 1
ATOM 641 O O . GLN A 1 83 ? 6.528 -8.849 -9.043 1.00 92.56 83 GLN A O 1
ATOM 646 N N . ASP A 1 84 ? 5.639 -8.824 -11.096 1.00 94.94 84 ASP A N 1
ATOM 647 C CA . ASP A 1 84 ? 6.821 -8.227 -11.722 1.00 94.94 84 ASP A CA 1
ATOM 648 C C . ASP A 1 84 ? 7.013 -6.779 -11.269 1.00 94.94 84 ASP A C 1
ATOM 650 O O . ASP A 1 84 ? 8.138 -6.377 -10.973 1.00 94.94 84 ASP A O 1
ATOM 654 N N . HIS A 1 85 ? 5.927 -6.008 -11.153 1.00 95.38 85 HIS A N 1
ATOM 655 C CA . HIS A 1 85 ? 5.973 -4.622 -10.671 1.00 95.38 85 HIS A CA 1
ATOM 656 C C . HIS A 1 85 ? 6.346 -4.554 -9.191 1.00 95.38 85 HIS A C 1
ATOM 658 O O . HIS A 1 85 ? 7.167 -3.725 -8.804 1.00 95.38 85 HIS A O 1
ATOM 664 N N . LEU A 1 86 ? 5.826 -5.468 -8.372 1.00 95.00 86 LEU A N 1
ATOM 665 C CA . LEU A 1 86 ? 6.221 -5.575 -6.972 1.00 95.00 86 LEU A CA 1
ATOM 666 C C . LEU A 1 86 ? 7.696 -5.997 -6.847 1.00 95.00 86 LEU A C 1
ATOM 668 O O . LEU A 1 86 ? 8.475 -5.334 -6.168 1.00 95.00 86 LEU A O 1
ATOM 672 N N . ASN A 1 87 ? 8.131 -7.035 -7.570 1.00 95.62 87 ASN A N 1
ATOM 673 C CA . ASN A 1 87 ? 9.529 -7.484 -7.588 1.00 95.62 87 ASN A CA 1
ATOM 674 C C . ASN A 1 87 ? 10.496 -6.397 -8.086 1.00 95.62 87 ASN A C 1
ATOM 676 O O . ASN A 1 87 ? 11.650 -6.340 -7.647 1.00 95.62 87 ASN A O 1
ATOM 680 N N . PHE A 1 88 ? 10.042 -5.533 -8.997 1.00 97.06 88 PHE A N 1
ATOM 681 C CA . PHE A 1 88 ? 10.812 -4.395 -9.486 1.00 97.06 88 PHE A CA 1
ATOM 682 C C . PHE A 1 88 ? 11.218 -3.451 -8.354 1.00 97.06 88 PHE A C 1
ATOM 684 O O . PHE A 1 88 ? 12.377 -3.025 -8.318 1.00 97.06 88 PHE A O 1
ATOM 691 N N . LEU A 1 89 ? 10.283 -3.186 -7.436 1.00 97.19 89 LEU A N 1
ATOM 692 C CA . LEU A 1 89 ? 10.449 -2.313 -6.274 1.00 97.19 89 LEU A CA 1
ATOM 693 C C . LEU A 1 89 ? 11.110 -3.023 -5.087 1.00 97.19 89 LEU A C 1
ATOM 695 O O . LEU A 1 89 ? 11.956 -2.430 -4.423 1.00 97.19 89 LEU A O 1
ATOM 699 N N . LEU A 1 90 ? 10.795 -4.299 -4.848 1.00 95.19 90 LEU A N 1
ATOM 700 C CA . LEU A 1 90 ? 11.336 -5.065 -3.718 1.00 95.19 90 LEU A CA 1
ATOM 701 C C . LEU A 1 90 ? 12.836 -5.329 -3.830 1.00 95.19 90 LEU A C 1
ATOM 703 O O . LEU A 1 90 ? 13.550 -5.344 -2.832 1.00 95.19 90 LEU A O 1
ATOM 707 N N . ASN A 1 91 ? 13.349 -5.600 -5.030 1.00 95.00 91 ASN A N 1
ATOM 708 C CA . ASN A 1 91 ? 14.776 -5.846 -5.177 1.00 95.00 91 ASN A CA 1
ATOM 709 C C . ASN A 1 91 ? 15.250 -5.547 -6.600 1.00 95.00 91 ASN A C 1
ATOM 711 O O . ASN A 1 91 ? 14.867 -6.265 -7.528 1.00 95.00 91 ASN A O 1
ATOM 715 N N . PRO A 1 92 ? 16.172 -4.587 -6.797 1.00 94.12 92 PRO A N 1
ATOM 716 C CA . PRO A 1 92 ? 16.722 -4.279 -8.114 1.00 94.12 92 PRO A CA 1
ATOM 717 C C . PRO A 1 92 ? 17.413 -5.460 -8.812 1.00 94.12 92 PRO A C 1
ATOM 719 O O . PRO A 1 92 ? 17.603 -5.433 -10.023 1.00 94.12 92 PRO A O 1
ATOM 722 N N . ARG A 1 93 ? 17.784 -6.513 -8.068 1.00 92.75 93 ARG A N 1
ATOM 723 C CA . ARG A 1 93 ? 18.417 -7.728 -8.605 1.00 92.75 93 ARG A CA 1
ATOM 724 C C . ARG A 1 93 ? 17.419 -8.759 -9.123 1.00 92.75 93 ARG A C 1
ATOM 726 O O . ARG A 1 93 ? 17.837 -9.700 -9.796 1.00 92.75 93 ARG A O 1
ATOM 733 N N . PHE A 1 94 ? 16.133 -8.634 -8.800 1.00 94.75 94 PHE A N 1
ATOM 734 C CA . PHE A 1 94 ? 15.131 -9.554 -9.322 1.00 94.75 94 PHE A CA 1
ATOM 735 C C . PHE A 1 94 ? 14.948 -9.345 -10.821 1.00 94.75 94 PHE A C 1
ATOM 737 O O . PHE A 1 94 ? 14.900 -8.216 -11.319 1.00 94.75 94 PHE A O 1
ATOM 744 N N . THR A 1 95 ? 14.860 -10.460 -11.539 1.00 92.00 95 THR A N 1
ATOM 745 C CA . THR A 1 95 ? 14.468 -10.451 -12.946 1.00 92.00 95 THR A CA 1
ATOM 746 C C . THR A 1 95 ? 12.964 -10.216 -13.019 1.00 92.00 95 THR A C 1
ATOM 748 O O . THR A 1 95 ? 12.220 -10.833 -12.263 1.00 92.00 95 THR A O 1
ATOM 751 N N . VAL A 1 96 ? 12.543 -9.327 -13.914 1.00 94.38 96 VAL A N 1
ATOM 752 C CA . VAL A 1 96 ? 11.136 -9.014 -14.197 1.00 94.38 96 VAL A CA 1
ATOM 753 C C . VAL A 1 96 ? 10.873 -9.308 -15.672 1.00 94.38 96 VAL A C 1
ATOM 755 O O . VAL A 1 96 ? 11.763 -9.084 -16.496 1.00 94.38 96 VAL A O 1
ATOM 758 N N . ALA A 1 97 ? 9.708 -9.863 -16.003 1.00 93.00 97 ALA A N 1
ATOM 759 C CA . ALA A 1 97 ? 9.369 -10.242 -17.374 1.00 93.00 97 ALA A CA 1
ATOM 760 C C . ALA A 1 97 ? 8.583 -9.151 -18.116 1.00 93.00 97 ALA A C 1
ATOM 762 O O . ALA A 1 97 ? 8.640 -9.093 -19.343 1.00 93.00 97 ALA A O 1
ATOM 763 N N . ASP A 1 98 ? 7.880 -8.277 -17.393 1.00 94.44 98 ASP A N 1
ATOM 764 C CA . ASP A 1 98 ? 7.151 -7.156 -17.980 1.00 94.44 98 ASP A CA 1
ATOM 765 C C . ASP A 1 98 ? 8.083 -6.184 -18.726 1.00 94.44 98 ASP A C 1
ATOM 767 O O . ASP A 1 98 ? 8.882 -5.447 -18.137 1.00 94.44 98 ASP A O 1
ATOM 771 N N . GLU A 1 99 ? 7.951 -6.156 -20.052 1.00 93.25 99 GLU A N 1
ATOM 772 C CA . GLU A 1 99 ? 8.788 -5.352 -20.942 1.00 93.25 99 GLU A CA 1
ATOM 773 C C . GLU A 1 99 ? 8.690 -3.848 -20.659 1.00 93.25 99 GLU A C 1
ATOM 775 O O . GLU A 1 99 ? 9.648 -3.114 -20.911 1.00 93.25 99 GLU A O 1
ATOM 780 N N . ARG A 1 100 ? 7.582 -3.362 -20.083 1.00 94.12 100 ARG A N 1
ATOM 781 C CA . ARG A 1 100 ? 7.428 -1.939 -19.742 1.00 94.12 100 ARG A CA 1
ATOM 782 C C . ARG A 1 100 ? 8.470 -1.499 -18.720 1.00 94.12 100 ARG A C 1
ATOM 784 O O . ARG A 1 100 ? 9.009 -0.398 -18.822 1.00 94.12 100 ARG A O 1
ATOM 791 N N . LEU A 1 101 ? 8.802 -2.379 -17.777 1.00 95.50 101 LEU A N 1
ATOM 792 C CA . LEU A 1 101 ? 9.789 -2.121 -16.730 1.00 95.50 101 LEU A CA 1
ATOM 793 C C . LEU A 1 101 ? 11.214 -2.041 -17.288 1.00 95.50 101 LEU A C 1
ATOM 795 O O . LEU A 1 101 ? 12.045 -1.325 -16.735 1.00 95.50 101 LEU A O 1
ATOM 799 N N . SER A 1 102 ? 11.488 -2.696 -18.423 1.00 90.94 102 SER A N 1
ATOM 800 C CA . SER A 1 102 ? 12.793 -2.618 -19.101 1.00 90.94 102 SER A CA 1
ATOM 801 C C . SER A 1 102 ? 13.118 -1.220 -19.650 1.00 90.94 102 SER A C 1
ATOM 803 O O . SER A 1 102 ? 14.277 -0.913 -19.926 1.00 90.94 102 SER A O 1
ATOM 805 N N . THR A 1 103 ? 12.108 -0.353 -19.786 1.00 93.94 103 THR A N 1
ATOM 806 C CA . THR A 1 103 ? 12.290 1.038 -20.231 1.00 93.94 103 THR A CA 1
ATOM 807 C C . THR A 1 103 ? 12.850 1.952 -19.138 1.00 93.94 103 THR A C 1
ATOM 809 O O . THR A 1 103 ? 13.293 3.066 -19.426 1.00 93.94 103 THR A O 1
ATOM 812 N N . ILE A 1 104 ? 12.856 1.489 -17.886 1.00 96.56 104 ILE A N 1
ATOM 813 C CA . ILE A 1 104 ? 13.295 2.248 -16.718 1.00 96.56 104 ILE A CA 1
ATOM 814 C C . ILE A 1 104 ? 14.761 1.924 -16.440 1.00 96.56 104 ILE A C 1
ATOM 816 O O . ILE A 1 104 ? 15.167 0.766 -16.416 1.00 96.56 104 ILE A O 1
ATOM 820 N N . SER A 1 105 ? 15.574 2.956 -16.207 1.00 96.62 105 SER A N 1
ATOM 821 C CA . SER A 1 105 ? 17.001 2.763 -15.933 1.00 96.62 105 SER A CA 1
ATOM 822 C C . SER A 1 105 ? 17.247 2.071 -14.587 1.00 96.62 105 SER A C 1
ATOM 824 O O . SER A 1 105 ? 16.522 2.319 -13.623 1.00 96.62 105 SER A O 1
ATOM 826 N N . ASP A 1 106 ? 18.335 1.301 -14.476 1.00 95.69 106 ASP A N 1
ATOM 827 C CA . ASP A 1 106 ? 18.752 0.667 -13.212 1.00 95.69 106 ASP A CA 1
ATOM 828 C C . ASP A 1 106 ? 18.910 1.676 -12.068 1.00 95.69 106 ASP A C 1
ATOM 830 O O . ASP A 1 106 ? 18.587 1.386 -10.916 1.00 95.69 106 ASP A O 1
ATOM 834 N N . LYS A 1 107 ? 19.382 2.890 -12.387 1.00 97.19 107 LYS A N 1
ATOM 835 C CA . LYS A 1 107 ? 19.507 3.979 -11.415 1.00 97.19 107 LYS A CA 1
ATOM 836 C C . LYS A 1 107 ? 18.136 4.371 -10.861 1.00 97.19 107 LYS A C 1
ATOM 838 O O . LYS A 1 107 ? 17.967 4.416 -9.648 1.00 97.19 107 LYS A O 1
ATOM 843 N N . THR A 1 108 ? 17.166 4.608 -11.743 1.00 97.50 108 THR A N 1
ATOM 844 C CA . THR A 1 108 ? 15.789 4.946 -11.359 1.00 97.50 108 THR A CA 1
ATOM 845 C C . THR A 1 108 ? 15.132 3.800 -10.594 1.00 97.50 108 THR A C 1
ATOM 847 O O . THR A 1 108 ? 14.497 4.044 -9.575 1.00 97.50 108 THR A O 1
ATOM 850 N N . ARG A 1 109 ? 15.332 2.545 -11.023 1.00 97.69 109 ARG A N 1
ATOM 851 C CA . ARG A 1 109 ? 14.846 1.366 -10.292 1.00 97.69 109 ARG A CA 1
ATOM 852 C C . ARG A 1 109 ? 15.384 1.329 -8.865 1.00 97.69 109 ARG A C 1
ATOM 854 O O . ARG A 1 109 ? 14.631 1.057 -7.941 1.00 97.69 109 ARG A O 1
ATOM 861 N N . MET A 1 110 ? 16.673 1.606 -8.680 1.00 98.00 110 MET A N 1
ATOM 862 C CA . MET A 1 110 ? 17.290 1.617 -7.354 1.00 98.00 110 MET A CA 1
ATOM 863 C C . MET A 1 110 ? 16.773 2.766 -6.479 1.00 98.00 110 MET A C 1
ATOM 865 O O . MET A 1 110 ? 16.535 2.556 -5.296 1.00 98.00 110 MET A O 1
ATOM 869 N N . GLU A 1 111 ? 16.550 3.952 -7.050 1.00 97.94 111 GLU A N 1
ATOM 870 C CA . GLU A 1 111 ? 15.946 5.089 -6.337 1.00 97.94 111 GLU A CA 1
ATOM 871 C C . GLU A 1 111 ? 14.509 4.783 -5.885 1.00 97.94 111 GLU A C 1
ATOM 873 O O . GLU A 1 111 ? 14.195 4.974 -4.712 1.00 97.94 111 GLU A O 1
ATOM 878 N N . LEU A 1 112 ? 13.670 4.251 -6.783 1.00 98.25 112 LEU A N 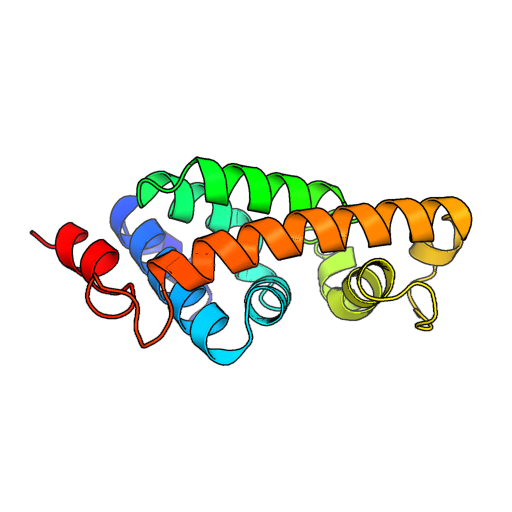1
ATOM 879 C CA . LEU A 1 112 ? 12.298 3.840 -6.466 1.00 98.25 112 LEU A CA 1
ATOM 880 C C . LEU A 1 112 ? 12.268 2.715 -5.433 1.00 98.25 112 LEU A C 1
ATOM 882 O O . LEU A 1 112 ? 11.483 2.765 -4.496 1.00 98.25 112 LEU A O 1
ATOM 886 N N . SER A 1 113 ? 13.149 1.722 -5.578 1.00 98.31 113 SER A N 1
ATOM 887 C CA . SER A 1 113 ? 13.270 0.625 -4.621 1.00 98.31 113 SER A CA 1
ATOM 888 C C . SER A 1 113 ? 13.625 1.140 -3.228 1.00 98.31 113 SER A C 1
ATOM 890 O O . SER A 1 113 ? 12.974 0.758 -2.265 1.00 98.31 113 SER A O 1
ATOM 892 N N . ASN A 1 114 ? 14.596 2.047 -3.098 1.00 98.31 114 ASN A N 1
ATOM 893 C CA . ASN A 1 114 ? 14.958 2.606 -1.793 1.00 98.31 114 ASN A CA 1
ATOM 894 C C . ASN A 1 114 ? 13.786 3.362 -1.151 1.00 98.31 114 ASN A C 1
ATOM 896 O O . ASN A 1 114 ? 13.457 3.083 -0.003 1.00 98.31 114 ASN A O 1
ATOM 900 N N . GLN A 1 115 ? 13.117 4.241 -1.906 1.00 98.38 115 GLN A N 1
ATOM 901 C CA . GLN A 1 115 ? 11.939 4.971 -1.416 1.00 98.38 115 GLN A CA 1
ATOM 902 C C . GLN A 1 115 ? 10.810 4.014 -1.019 1.00 98.38 115 GLN A C 1
ATOM 904 O O . GLN A 1 115 ? 10.153 4.218 -0.006 1.00 98.38 115 GLN A O 1
ATOM 909 N N . PHE A 1 116 ? 10.623 2.929 -1.774 1.00 98.31 116 PHE A N 1
ATOM 910 C CA . PHE A 1 116 ? 9.605 1.928 -1.473 1.00 98.31 116 PHE A CA 1
ATOM 911 C C . PHE A 1 116 ? 9.870 1.238 -0.136 1.00 98.31 116 PHE A C 1
ATOM 913 O O . PHE A 1 116 ? 8.945 1.066 0.647 1.00 98.31 116 PHE A O 1
ATOM 920 N N . HIS A 1 117 ? 11.124 0.889 0.163 1.00 98.06 117 HIS A N 1
ATOM 921 C CA . HIS A 1 117 ? 11.478 0.304 1.459 1.00 98.06 117 HIS A CA 1
ATOM 922 C C . HIS A 1 117 ? 11.367 1.309 2.610 1.00 98.06 117 HIS A C 1
ATOM 924 O O . HIS A 1 117 ? 11.000 0.914 3.713 1.00 98.06 117 HIS A O 1
ATOM 930 N N . GLU A 1 118 ? 11.680 2.585 2.373 1.00 97.88 118 GLU A N 1
ATOM 931 C CA . GLU A 1 118 ? 11.514 3.646 3.372 1.00 97.88 118 GLU A CA 1
ATOM 932 C C . GLU A 1 118 ? 10.034 3.817 3.747 1.00 97.88 118 GLU A C 1
ATOM 934 O O . GLU A 1 118 ? 9.696 3.749 4.928 1.00 97.88 118 GLU A O 1
ATOM 939 N N . GLU A 1 119 ? 9.144 3.940 2.758 1.00 97.88 119 GLU A N 1
ATOM 940 C CA . GLU A 1 119 ? 7.696 4.047 2.990 1.00 97.88 119 GLU A CA 1
ATOM 941 C C . GLU A 1 119 ? 7.109 2.772 3.608 1.00 97.88 119 GLU A C 1
ATOM 943 O O . GLU A 1 119 ? 6.315 2.839 4.548 1.00 97.88 119 GLU A O 1
ATOM 948 N N . LEU A 1 120 ? 7.535 1.596 3.133 1.00 97.38 120 LEU A N 1
ATOM 949 C CA . LEU A 1 120 ? 7.099 0.313 3.683 1.00 97.38 120 LEU A CA 1
ATOM 950 C C . LEU A 1 120 ? 7.492 0.170 5.159 1.00 97.38 120 LEU A C 1
ATOM 952 O O . LEU A 1 120 ? 6.672 -0.264 5.958 1.00 97.38 120 LEU A O 1
ATOM 956 N N . SER A 1 121 ? 8.703 0.598 5.535 1.00 97.88 121 SER A N 1
ATOM 957 C CA . SER A 1 121 ? 9.160 0.570 6.928 1.00 97.88 121 SER A CA 1
ATOM 958 C C . SER A 1 121 ? 8.314 1.468 7.830 1.00 97.88 121 SER A C 1
ATOM 960 O O . SER A 1 121 ? 8.005 1.074 8.949 1.00 97.88 121 SER A O 1
ATOM 962 N N . VAL A 1 122 ? 7.921 2.659 7.363 1.00 98.19 122 VAL A N 1
ATOM 963 C CA . VAL A 1 122 ? 7.042 3.551 8.141 1.00 98.19 122 VAL A CA 1
ATOM 964 C C . VAL A 1 122 ? 5.662 2.921 8.327 1.00 98.19 122 VAL A C 1
ATOM 966 O O . VAL A 1 122 ? 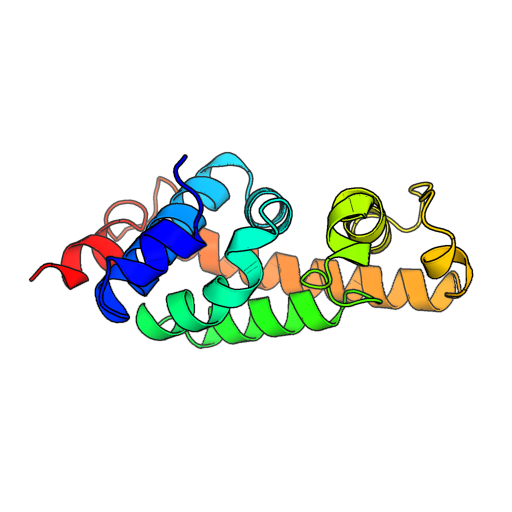5.097 2.968 9.421 1.00 98.19 122 VAL A O 1
ATOM 969 N N . LEU A 1 123 ? 5.124 2.311 7.272 1.00 98.12 123 LEU A N 1
ATOM 970 C CA . LEU A 1 123 ? 3.851 1.601 7.327 1.00 98.12 123 LEU A CA 1
ATOM 971 C C . LEU A 1 123 ? 3.903 0.384 8.255 1.00 98.12 123 LEU A C 1
ATOM 973 O O . LEU A 1 123 ? 2.933 0.137 8.973 1.00 98.12 123 LEU A O 1
ATOM 977 N N . ASP A 1 124 ? 4.998 -0.376 8.251 1.00 97.31 124 ASP A N 1
ATOM 978 C CA . ASP A 1 124 ? 5.201 -1.502 9.164 1.00 97.31 124 ASP A CA 1
ATOM 979 C C . ASP A 1 124 ? 5.267 -1.021 10.617 1.00 97.31 124 ASP A C 1
ATOM 981 O O . ASP A 1 124 ? 4.506 -1.524 11.436 1.00 97.31 124 ASP A O 1
ATOM 985 N N . ASP A 1 125 ? 6.045 0.021 10.930 1.00 97.62 125 ASP A N 1
ATOM 986 C CA . ASP A 1 125 ? 6.124 0.584 12.289 1.00 97.62 125 ASP A CA 1
ATOM 987 C C . ASP A 1 125 ? 4.741 1.028 12.813 1.00 97.62 125 ASP A C 1
ATOM 989 O O . ASP A 1 125 ? 4.375 0.786 13.970 1.00 97.62 125 ASP A O 1
ATOM 993 N N . GLN A 1 126 ? 3.940 1.679 11.961 1.00 97.06 126 GLN A N 1
ATOM 994 C CA . GLN A 1 126 ? 2.584 2.108 12.311 1.00 97.06 126 GLN A CA 1
ATOM 995 C C . GLN A 1 126 ? 1.637 0.922 12.523 1.00 97.06 126 GLN A C 1
ATOM 997 O O . GLN A 1 126 ? 0.843 0.918 13.468 1.00 97.06 126 GLN A O 1
ATOM 1002 N N . ALA A 1 127 ? 1.694 -0.069 11.635 1.00 96.12 127 ALA A N 1
ATOM 1003 C CA . ALA A 1 127 ? 0.833 -1.238 11.689 1.00 96.12 127 ALA A CA 1
ATOM 1004 C C . ALA A 1 127 ? 1.208 -2.169 12.849 1.00 96.12 127 ALA A C 1
ATOM 1006 O O . ALA A 1 127 ? 0.316 -2.653 13.538 1.00 96.12 127 ALA A O 1
ATOM 1007 N N . GLU A 1 128 ? 2.493 -2.347 13.156 1.00 95.56 128 GLU A N 1
ATOM 1008 C CA . GLU A 1 128 ? 2.955 -3.089 14.332 1.00 95.56 128 GLU A CA 1
ATOM 1009 C C . GLU A 1 128 ? 2.417 -2.474 15.624 1.00 95.56 128 GLU A C 1
ATOM 1011 O O . GLU A 1 128 ? 1.840 -3.180 16.452 1.00 95.56 128 GLU A O 1
ATOM 1016 N N . ALA A 1 129 ? 2.499 -1.150 15.770 1.00 94.50 129 ALA A N 1
ATOM 1017 C CA . ALA A 1 129 ? 2.013 -0.471 16.969 1.00 94.50 129 ALA A CA 1
ATOM 1018 C C . ALA A 1 129 ? 0.496 -0.634 17.198 1.00 94.50 129 ALA A C 1
ATOM 1020 O O . ALA A 1 129 ? 0.034 -0.588 18.343 1.00 94.50 129 ALA A O 1
ATOM 1021 N N . LEU A 1 130 ? -0.284 -0.797 16.125 1.00 94.56 130 LEU A N 1
ATOM 1022 C CA . LEU A 1 130 ? -1.747 -0.822 16.174 1.00 94.56 130 LEU A CA 1
ATOM 1023 C C . LEU A 1 130 ? -2.341 -2.229 16.077 1.00 94.56 130 LEU A C 1
ATOM 1025 O O . LEU A 1 130 ? -3.361 -2.500 16.707 1.00 94.56 130 LEU A O 1
ATOM 1029 N N . TRP A 1 131 ? -1.744 -3.105 15.275 1.00 95.25 131 TRP A N 1
ATOM 1030 C CA . TRP A 1 131 ? -2.342 -4.355 14.807 1.00 95.25 131 TRP A CA 1
ATOM 1031 C C . TRP A 1 131 ? -1.509 -5.592 15.132 1.00 95.25 131 TRP A C 1
ATOM 1033 O O . TRP A 1 131 ? -1.950 -6.699 14.820 1.00 95.25 131 TRP A O 1
ATOM 1043 N N . ALA A 1 132 ? -0.331 -5.476 15.749 1.00 92.00 132 ALA A N 1
ATOM 1044 C CA . ALA A 1 132 ? 0.401 -6.656 16.209 1.00 92.00 132 ALA A CA 1
ATOM 1045 C C . ALA A 1 132 ? -0.421 -7.477 17.226 1.00 92.00 132 ALA A C 1
ATOM 1047 O O . ALA A 1 132 ? -1.392 -7.004 17.822 1.00 92.00 132 ALA A O 1
ATOM 1048 N N . TYR A 1 133 ? -0.055 -8.746 17.420 1.00 87.25 133 TYR A N 1
ATOM 1049 C CA . TYR A 1 133 ? -0.745 -9.646 18.359 1.00 87.25 133 TYR A CA 1
ATOM 1050 C C . TYR A 1 133 ? -0.604 -9.233 19.831 1.00 87.25 133 TYR A C 1
ATOM 1052 O O . TYR A 1 133 ? -1.344 -9.715 20.680 1.00 87.25 133 TYR A O 1
ATOM 1060 N N . ASP A 1 134 ? 0.335 -8.350 20.149 1.00 88.81 134 ASP A N 1
ATOM 1061 C CA . ASP A 1 134 ? 0.532 -7.753 21.467 1.00 88.81 134 ASP A CA 1
ATOM 1062 C C . ASP A 1 134 ? 0.077 -6.285 21.532 1.00 88.81 134 ASP A C 1
ATOM 1064 O O . ASP A 1 134 ? 0.247 -5.632 22.566 1.00 88.81 134 ASP A O 1
ATOM 1068 N N . ALA A 1 135 ? -0.548 -5.769 20.465 1.00 89.69 135 ALA A N 1
ATOM 1069 C CA . ALA A 1 135 ? -1.057 -4.407 20.435 1.00 89.69 135 ALA A CA 1
ATOM 1070 C C . ALA A 1 135 ? -2.170 -4.207 21.488 1.00 89.69 135 ALA A C 1
ATOM 1072 O O . ALA A 1 135 ? -3.057 -5.057 21.649 1.00 89.69 135 ALA A O 1
ATOM 1073 N N . PRO A 1 136 ? -2.165 -3.068 22.205 1.00 81.62 136 PRO A N 1
ATOM 1074 C CA . PRO A 1 136 ? -2.975 -2.876 23.409 1.00 81.62 136 PRO A CA 1
ATOM 1075 C C . PRO A 1 136 ? -4.488 -2.805 23.145 1.00 81.62 136 PRO A C 1
ATOM 1077 O O . PRO A 1 136 ? -5.275 -3.097 24.047 1.00 81.62 136 PRO A O 1
ATOM 1080 N N . ASP A 1 137 ? -4.910 -2.435 21.933 1.00 86.69 137 ASP A N 1
ATOM 1081 C CA . ASP A 1 137 ? -6.321 -2.265 21.567 1.00 86.69 137 ASP A CA 1
ATOM 1082 C C . ASP A 1 137 ? -6.916 -3.530 20.928 1.00 86.69 137 ASP A C 1
ATOM 1084 O O . ASP A 1 137 ? -7.274 -3.567 19.749 1.00 86.69 137 ASP A O 1
ATOM 1088 N N . GLN A 1 138 ? -6.984 -4.603 21.723 1.00 86.50 138 GLN A N 1
ATOM 1089 C CA . GLN A 1 138 ? -7.485 -5.918 21.296 1.00 86.50 138 GLN A CA 1
ATOM 1090 C C . GLN A 1 138 ? -6.798 -6.420 20.019 1.00 86.50 138 GLN A C 1
ATOM 1092 O O . GLN A 1 138 ? -7.464 -6.852 19.077 1.00 86.50 138 GLN A O 1
ATOM 1097 N N . GLU A 1 139 ? -5.466 -6.328 19.971 1.00 88.69 139 GLU A N 1
ATOM 1098 C CA . GLU A 1 139 ? -4.676 -6.760 18.814 1.00 88.69 139 GLU A CA 1
ATOM 1099 C C . GLU A 1 139 ? -5.086 -6.030 17.515 1.00 88.69 139 GLU A C 1
ATOM 1101 O O . GLU A 1 139 ? -5.077 -6.616 16.435 1.00 88.69 139 GLU A O 1
ATOM 1106 N N . GLY A 1 140 ? -5.525 -4.772 17.612 1.00 83.44 140 GLY A N 1
ATOM 1107 C CA . GLY A 1 140 ? -6.010 -3.966 16.488 1.00 83.44 140 GLY A CA 1
ATOM 1108 C C . GLY A 1 140 ? -7.491 -4.141 16.161 1.00 83.44 140 GLY A C 1
ATOM 1109 O O . GLY A 1 140 ? -8.029 -3.385 15.357 1.00 83.44 140 GLY A O 1
ATOM 1110 N N . TRP A 1 141 ? -8.197 -5.085 16.789 1.00 90.94 141 TRP A N 1
ATOM 1111 C CA . TRP A 1 141 ? -9.632 -5.262 16.559 1.00 90.94 141 TRP A CA 1
ATOM 1112 C C . TRP A 1 141 ? -10.496 -4.254 17.316 1.00 90.94 141 TRP A C 1
ATOM 1114 O O . TRP A 1 141 ? -11.643 -4.040 16.924 1.00 90.94 141 TRP A O 1
ATOM 1124 N N . GLY A 1 142 ? -9.979 -3.600 18.361 1.00 88.44 142 GLY A N 1
ATOM 1125 C CA . GLY A 1 142 ? -10.742 -2.618 19.134 1.00 88.44 142 GLY A CA 1
ATOM 1126 C C . GLY A 1 142 ? -11.251 -1.464 18.266 1.00 88.44 142 GLY A C 1
ATOM 1127 O O . GLY A 1 142 ? -12.435 -1.117 18.313 1.00 88.44 142 GLY A O 1
ATOM 1128 N N . MET A 1 143 ? -10.416 -0.963 17.355 1.00 87.25 143 MET A N 1
ATOM 1129 C CA . MET A 1 143 ? -10.804 0.079 16.403 1.00 87.25 143 MET A CA 1
ATOM 1130 C C . MET A 1 143 ? -11.919 -0.350 15.438 1.00 87.25 143 MET A C 1
ATOM 1132 O O . MET A 1 143 ? -12.749 0.472 15.069 1.00 87.25 143 MET A O 1
ATOM 1136 N N . VAL A 1 144 ? -11.979 -1.634 15.066 1.00 87.56 144 VAL A N 1
ATOM 1137 C CA . VAL A 1 144 ? -13.058 -2.209 14.240 1.00 87.56 144 VAL A CA 1
ATOM 1138 C C . VAL A 1 144 ? -14.330 -2.356 15.071 1.00 87.56 144 VAL A C 1
ATOM 1140 O O . VAL A 1 144 ? -15.412 -1.970 14.636 1.00 87.56 144 VAL A O 1
ATOM 1143 N N . LEU A 1 145 ? -14.202 -2.878 16.292 1.00 86.94 145 LEU A N 1
ATOM 1144 C CA . LEU A 1 145 ? -15.329 -3.134 17.186 1.00 86.94 145 LEU A CA 1
ATOM 1145 C C . LEU A 1 145 ? -16.041 -1.846 17.606 1.00 86.94 145 LEU A C 1
ATOM 1147 O O . LEU A 1 145 ? -17.267 -1.822 17.672 1.00 86.94 145 LEU A O 1
ATOM 1151 N N . THR A 1 146 ? -15.295 -0.763 17.825 1.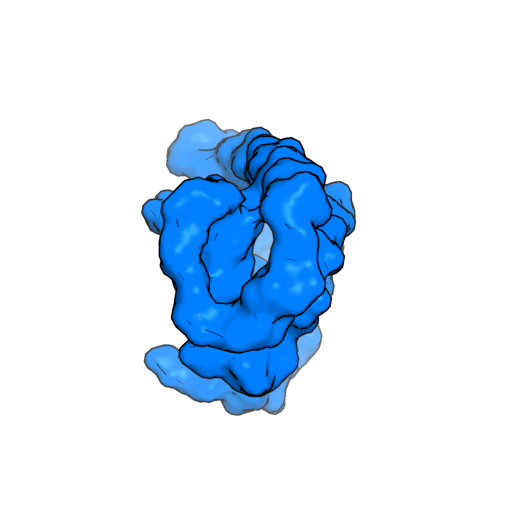00 87.75 146 THR A N 1
ATOM 1152 C CA . THR A 1 146 ? -15.857 0.548 18.192 1.00 87.75 146 THR A CA 1
ATOM 1153 C C . THR A 1 146 ? -16.756 1.160 17.115 1.00 87.75 146 THR A C 1
ATOM 1155 O O . THR A 1 146 ? -17.606 1.972 17.460 1.00 87.75 146 THR A O 1
ATOM 1158 N N . GLN A 1 147 ? -16.657 0.735 15.849 1.00 83.19 147 GLN A N 1
ATOM 1159 C CA . GLN A 1 147 ? -17.543 1.203 14.770 1.00 83.19 147 GLN A CA 1
ATOM 1160 C C . GLN A 1 147 ? -18.960 0.604 14.832 1.00 83.19 147 GLN A C 1
ATOM 1162 O O . GLN A 1 147 ? -19.849 1.051 14.110 1.00 83.19 147 GLN A O 1
ATOM 1167 N N . PHE A 1 148 ? -19.184 -0.414 15.672 1.00 76.50 148 PHE A N 1
ATOM 1168 C CA . PHE A 1 148 ? -20.492 -1.056 15.853 1.00 76.50 148 PHE A CA 1
ATOM 1169 C C . PHE A 1 148 ? -21.295 -0.515 17.051 1.00 76.50 148 PHE A C 1
ATOM 1171 O O . PHE A 1 148 ? -22.396 -1.011 17.308 1.00 76.50 148 PHE A O 1
ATOM 1178 N N . HIS A 1 149 ? -20.754 0.459 17.789 1.00 63.81 149 HIS A N 1
ATOM 1179 C CA . HIS A 1 149 ? -21.344 1.043 19.000 1.00 63.81 149 HIS A CA 1
ATOM 1180 C C . HIS A 1 149 ? -21.837 2.472 18.766 1.00 63.81 149 HIS A C 1
ATOM 1182 O O . HIS A 1 149 ? -22.886 2.813 19.362 1.00 63.81 149 HIS A O 1
#

Solvent-accessible surface area (backbone atoms only — not comparable to full-atom values): 8355 Å² total; per-residue (Å²): 130,79,61,65,72,64,50,52,76,76,40,56,72,67,60,38,30,50,53,48,41,53,49,49,54,56,35,31,69,74,53,32,66,62,44,43,61,73,40,45,88,49,56,88,47,47,44,62,12,32,40,74,73,72,35,53,68,58,20,48,44,52,52,53,46,53,66,57,45,94,58,57,61,76,40,70,83,36,48,81,46,40,67,36,60,50,38,43,37,76,34,75,83,54,86,60,81,58,67,75,61,70,75,54,51,71,66,57,39,47,53,41,17,52,52,42,52,53,40,49,49,55,49,47,58,55,43,48,66,43,41,28,91,81,16,87,45,66,34,37,45,41,73,61,57,60,76,78,112

Mean predicted aligned error: 3.9 Å

pLDDT: mean 92.69, std 6.93, range [49.41, 98.38]

Secondary structure (DSSP, 8-state):
---HHHHHTTS-HHHHHHHHHHHHHHHHHHHHHHHHHH-TTTHHHHHHHHHHTT-HHHHHHHHHHHHTSSS-TTSHHHHTTHHHHHHHHH-TTS----TTGGGS-HHHHHHHHHHHHHHHHHHHHHHHHHHSTT-TTGGGTHHHHGGG-

Nearest PDB structures (foldseek):
  6dg5-assembly1_A  TM=2.963E-01  e=6.182E+00  synthetic construct
  6roc-assembly2_B  TM=2.353E-01  e=5.363E+00  Borreliella burgdorferi B31

Radius of gyration: 16.16 Å; Cα contacts (8 Å, |Δi|>4): 157; chains: 1; bounding box: 44×24×44 Å

Sequence (149 aa):
MGDLATIEQKLDQNAFNLFIATNVIGIWKGDGWGGVLEHNQLLPHVVPALTAMGLPDMANHFEQLLTLFPFSPTDLTVADHFQDHLNFLLNPRFTVADERLSTISDKTRMELSNQFHEELSVLDDQAEALWAYDAPDQEGWGMVLTQFH

Foldseek 3Di:
DPDLVVVPVVDDPLVNLLVLVVVQLVQCQPPNVVSVLLPLSSLVRPLVSCVSLVNNVLSVLSVVLQVLQPDRSNPPVCNVQVVLSVCLQCDLPDDHDPVVSVVDDSVSSVVSNVVNVVSSVVSCVVSCCQQCCPNPCNNNCNSSVVSVD